Protein AF-A0A9P6NIK2-F1 (afdb_monomer)

Sequence (98 aa):
TVCDEEIELQIEAEEALEFSEPPERKSQHFAKVALPEILPVSLQLLTKQSEDADEDEWNASIAARTSLALLAQTVGDAIVTPVIPFVENSIKSTDWHA

InterPro domains:
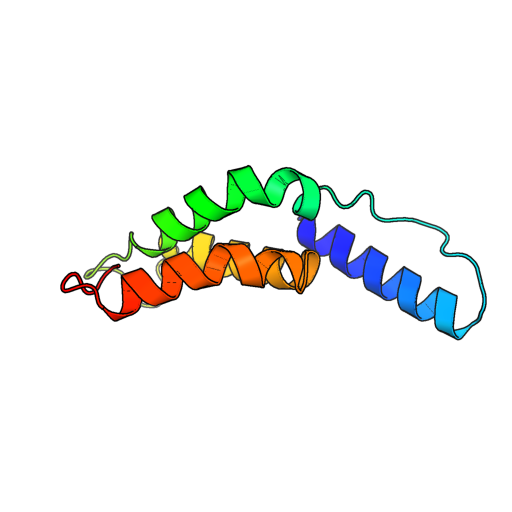  IPR011989 Armadillo-like helical [G3DSA:1.25.10.10] (1-98)
  IPR016024 Armadillo-type fold [SSF48371] (4-97)

Foldseek 3Di:
DLLVVLLVQVVQCVVCVVVVHHRPDHRPLPLLVCCVVVVVVLLVQLLVDDPPDDPPDDDSNNVSVVVVVSSCSNNPPSNVVVCVVVVVVQVPDPRVSD

Secondary structure (DSSP, 8-state):
-HHHHHHHHHHHHHHHHHTTPPPSS----HHHHHHHHHHHHHHHHHT---TT--TT---HHHHHHHHHHHHHHHHGGGGHHHHHHHHHHHTT-SSTT-

Structure (mmCIF, N/CA/C/O backbone):
data_AF-A0A9P6NIK2-F1
#
_entry.id   AF-A0A9P6NIK2-F1
#
loop_
_atom_site.group_PDB
_atom_site.id
_atom_site.type_symbol
_atom_site.label_atom_id
_atom_site.label_alt_id
_atom_site.label_comp_id
_atom_site.label_asym_id
_atom_site.label_entity_id
_atom_site.label_seq_id
_atom_site.pdbx_PDB_ins_code
_atom_site.Cartn_x
_atom_site.Cartn_y
_atom_site.Cartn_z
_atom_site.occupancy
_atom_site.B_iso_or_equiv
_atom_site.auth_seq_id
_atom_site.auth_comp_id
_atom_site.auth_asym_id
_atom_site.auth_atom_id
_atom_site.pdbx_PDB_model_num
ATOM 1 N N . THR A 1 1 ? 12.634 -7.417 0.968 1.00 80.12 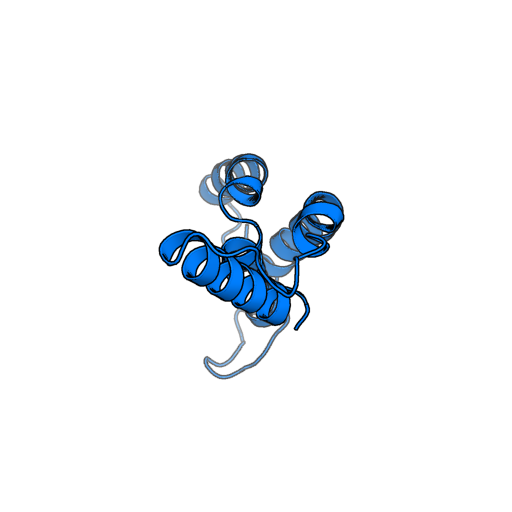1 THR A N 1
ATOM 2 C CA . THR A 1 1 ? 11.414 -8.247 0.798 1.00 80.12 1 THR A CA 1
ATOM 3 C C . THR A 1 1 ? 11.155 -8.431 -0.688 1.00 80.12 1 THR A C 1
ATOM 5 O O . THR A 1 1 ? 11.855 -7.807 -1.467 1.00 80.12 1 THR A O 1
ATOM 8 N N . VAL A 1 2 ? 10.198 -9.272 -1.113 1.00 90.00 2 VAL A N 1
ATOM 9 C CA . VAL A 1 2 ? 9.869 -9.398 -2.555 1.00 90.00 2 VAL A CA 1
ATOM 10 C C . VAL A 1 2 ? 9.463 -8.044 -3.144 1.00 90.00 2 VAL A C 1
ATOM 12 O O . VAL A 1 2 ? 9.888 -7.710 -4.238 1.00 90.00 2 VAL A O 1
ATOM 15 N N . CYS A 1 3 ? 8.705 -7.246 -2.388 1.00 91.56 3 CYS A N 1
ATOM 16 C CA . CYS A 1 3 ? 8.319 -5.894 -2.778 1.00 91.56 3 CYS A CA 1
ATOM 17 C C . CYS A 1 3 ? 9.532 -4.973 -2.982 1.00 91.56 3 CYS A C 1
ATOM 19 O O . CYS A 1 3 ? 9.612 -4.320 -4.012 1.00 91.56 3 CYS A O 1
ATOM 21 N N . ASP A 1 4 ? 10.497 -4.974 -2.055 1.00 93.44 4 ASP A N 1
ATOM 22 C CA . ASP A 1 4 ? 11.705 -4.137 -2.178 1.00 93.44 4 ASP A CA 1
ATOM 23 C C . ASP A 1 4 ? 12.520 -4.492 -3.436 1.00 93.44 4 ASP A C 1
ATOM 25 O O . ASP A 1 4 ? 12.885 -3.608 -4.201 1.00 93.44 4 ASP A O 1
ATOM 29 N N . GLU A 1 5 ? 12.718 -5.787 -3.704 1.00 93.81 5 GLU A N 1
ATOM 30 C CA . GLU A 1 5 ? 13.428 -6.255 -4.906 1.00 93.81 5 GLU A CA 1
ATOM 31 C C . GLU A 1 5 ? 12.690 -5.875 -6.197 1.00 93.81 5 GLU A C 1
ATOM 33 O O . GLU A 1 5 ? 13.303 -5.501 -7.193 1.00 93.81 5 GLU A O 1
ATOM 38 N N . GLU A 1 6 ? 11.358 -5.975 -6.211 1.00 93.75 6 GLU A N 1
ATOM 39 C CA . GLU A 1 6 ? 10.561 -5.608 -7.384 1.00 93.75 6 GLU A CA 1
ATOM 40 C C . GLU A 1 6 ? 10.535 -4.094 -7.622 1.00 93.75 6 GLU A C 1
ATOM 42 O O . GLU A 1 6 ? 10.497 -3.683 -8.782 1.00 93.75 6 GLU A O 1
ATOM 47 N N . ILE A 1 7 ? 10.605 -3.283 -6.561 1.00 93.56 7 ILE A N 1
ATOM 48 C CA . ILE A 1 7 ? 10.760 -1.825 -6.646 1.00 93.56 7 ILE A CA 1
ATOM 49 C C . ILE A 1 7 ? 12.134 -1.472 -7.226 1.00 93.56 7 ILE A C 1
ATOM 51 O O . ILE A 1 7 ? 12.205 -0.683 -8.165 1.00 93.56 7 ILE A O 1
ATOM 55 N N . GLU A 1 8 ? 13.216 -2.078 -6.731 1.00 94.06 8 GLU A N 1
ATOM 56 C CA . GLU A 1 8 ? 14.570 -1.863 -7.268 1.00 94.06 8 GLU A CA 1
ATOM 57 C C . GLU A 1 8 ? 14.653 -2.240 -8.753 1.00 94.06 8 GLU A C 1
ATOM 59 O O . GLU A 1 8 ? 15.120 -1.449 -9.568 1.00 94.06 8 GLU A O 1
ATOM 64 N N . LEU A 1 9 ? 14.099 -3.395 -9.137 1.00 93.69 9 LEU A N 1
ATOM 65 C CA . LEU A 1 9 ? 14.018 -3.823 -10.539 1.00 93.69 9 LEU A CA 1
ATOM 66 C C . LEU A 1 9 ? 13.215 -2.858 -11.417 1.00 93.69 9 LEU A C 1
ATOM 68 O O . LEU A 1 9 ? 13.478 -2.752 -12.615 1.00 93.69 9 LEU A O 1
ATOM 72 N N . GLN A 1 10 ? 12.205 -2.196 -10.854 1.00 91.12 10 GLN A N 1
ATOM 73 C CA . GLN A 1 10 ? 11.424 -1.207 -11.583 1.00 91.12 10 GLN A CA 1
ATOM 74 C C . GLN A 1 10 ? 12.234 0.070 -11.825 1.00 91.12 10 GLN A C 1
ATOM 76 O O . GLN A 1 10 ? 12.216 0.579 -12.943 1.00 91.12 10 GLN A O 1
ATOM 81 N N . ILE A 1 11 ? 13.002 0.521 -10.831 1.00 92.25 11 ILE A N 1
ATOM 82 C CA . ILE A 1 11 ? 13.923 1.658 -10.965 1.00 92.25 11 ILE A CA 1
ATOM 83 C C . ILE A 1 11 ? 15.008 1.343 -12.005 1.00 92.25 11 ILE A C 1
ATOM 85 O O . ILE A 1 11 ? 15.184 2.110 -12.947 1.00 92.25 11 ILE A O 1
ATOM 89 N N . GLU A 1 12 ? 15.660 0.178 -11.910 1.00 92.81 12 GLU A N 1
ATOM 90 C CA . GLU A 1 12 ? 16.659 -0.283 -12.893 1.00 92.81 12 GLU A CA 1
ATOM 91 C C . GLU A 1 12 ? 16.084 -0.293 -14.324 1.00 92.81 12 GLU A C 1
ATOM 93 O O . GLU A 1 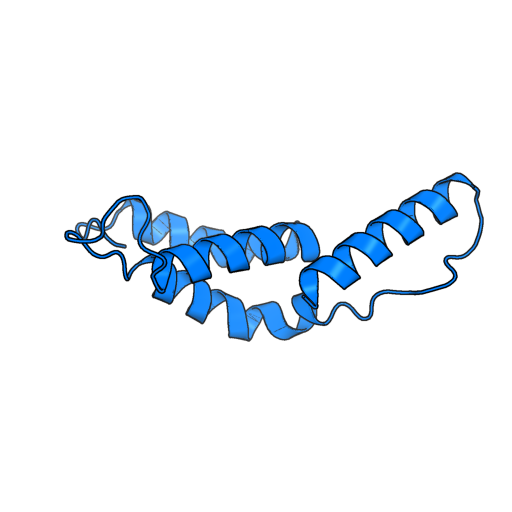12 ? 16.752 0.086 -15.289 1.00 92.81 12 GLU A O 1
ATOM 98 N N . ALA A 1 13 ? 14.829 -0.728 -14.482 1.00 91.31 13 ALA A N 1
ATOM 99 C CA . ALA A 1 13 ? 14.168 -0.769 -15.782 1.00 91.31 13 ALA A CA 1
ATOM 100 C C . ALA A 1 13 ? 13.830 0.624 -16.332 1.00 91.31 13 ALA A C 1
ATOM 102 O O . ALA A 1 13 ? 13.906 0.827 -17.546 1.00 91.31 13 ALA A O 1
ATOM 103 N N . GLU A 1 14 ? 13.457 1.567 -15.467 1.00 90.88 14 GLU A N 1
ATOM 104 C CA . GLU A 1 14 ? 13.218 2.967 -15.832 1.00 90.88 14 GLU A CA 1
ATOM 105 C C . GLU A 1 14 ? 14.521 3.661 -16.257 1.00 90.88 14 GLU A C 1
ATOM 107 O O . GLU A 1 14 ? 14.544 4.320 -17.298 1.00 90.88 14 GLU A O 1
ATOM 112 N N . GLU A 1 15 ? 15.620 3.436 -15.535 1.00 92.56 15 GLU A N 1
ATOM 113 C CA . GLU A 1 15 ? 16.950 3.948 -15.890 1.00 92.56 15 GLU A CA 1
ATOM 114 C C . GLU A 1 15 ? 17.434 3.383 -17.235 1.00 92.56 15 GLU A C 1
ATOM 116 O O . GLU A 1 15 ? 17.831 4.138 -18.123 1.00 92.56 15 GLU A O 1
ATOM 121 N N . ALA A 1 16 ? 17.340 2.065 -17.446 1.00 91.69 16 ALA A N 1
ATOM 122 C CA . ALA A 1 16 ? 17.718 1.446 -18.719 1.00 91.69 16 ALA A CA 1
ATOM 123 C C . ALA A 1 16 ? 16.910 2.021 -19.898 1.00 91.69 16 ALA A C 1
ATOM 125 O O . ALA A 1 16 ? 17.458 2.280 -20.974 1.00 91.69 16 ALA A O 1
ATOM 126 N N . LEU A 1 17 ? 15.616 2.289 -19.685 1.00 91.56 17 LEU A N 1
ATOM 127 C CA . LEU A 1 17 ? 14.753 2.912 -20.684 1.00 91.56 17 LEU A CA 1
ATOM 128 C C . LEU A 1 17 ? 15.205 4.340 -21.032 1.00 91.56 17 LEU A C 1
ATOM 130 O O . LEU A 1 17 ? 15.157 4.708 -22.209 1.00 91.56 17 LEU A O 1
ATOM 134 N N . GLU A 1 18 ? 15.677 5.121 -20.056 1.00 92.94 18 GLU A N 1
ATOM 135 C CA . GLU A 1 18 ? 16.224 6.469 -20.277 1.00 92.94 18 GLU A CA 1
ATOM 136 C C . GLU A 1 18 ? 17.450 6.440 -21.204 1.00 92.94 18 GLU A C 1
ATOM 138 O O . GLU A 1 18 ? 17.563 7.258 -22.122 1.00 92.94 18 GLU A O 1
ATOM 143 N N . PHE A 1 19 ? 18.319 5.440 -21.047 1.00 91.62 19 PHE A N 1
ATOM 144 C CA . PHE A 1 19 ? 19.485 5.232 -21.912 1.00 91.62 19 PHE A CA 1
ATOM 145 C C . PHE A 1 19 ? 19.173 4.478 -23.216 1.00 91.62 19 PHE A C 1
ATOM 147 O O . PHE A 1 19 ? 20.069 4.265 -24.033 1.00 91.62 19 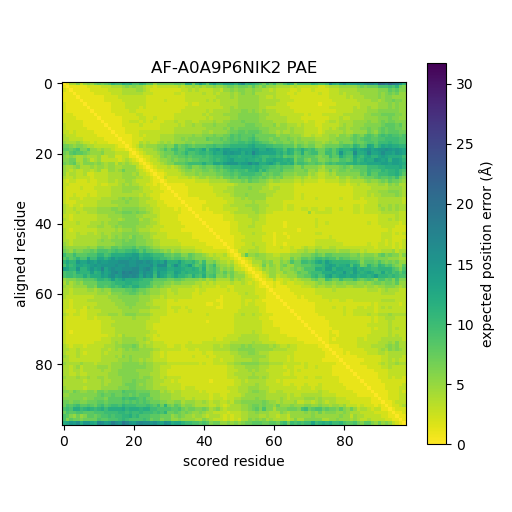PHE A O 1
ATOM 154 N N . SER A 1 20 ? 17.904 4.127 -23.471 1.00 91.50 20 SER A N 1
ATOM 155 C CA . SER A 1 20 ? 17.479 3.287 -24.606 1.00 91.50 20 SER A CA 1
ATOM 156 C C . SER A 1 20 ? 18.159 1.909 -24.643 1.00 91.50 20 SER A C 1
ATOM 158 O O . SER A 1 20 ? 18.328 1.315 -25.712 1.00 91.50 20 SER A O 1
ATOM 160 N N . GLU A 1 21 ? 18.527 1.387 -23.474 1.00 91.00 21 GLU A N 1
ATOM 161 C CA . GLU A 1 21 ? 19.125 0.070 -23.285 1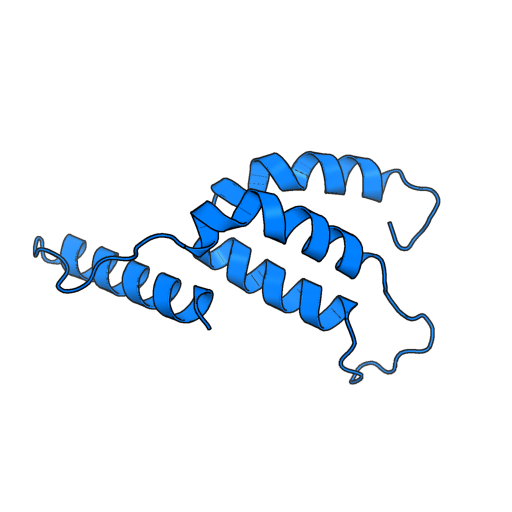.00 91.00 21 GLU A CA 1
ATOM 162 C C . GLU A 1 21 ? 18.084 -0.935 -22.758 1.00 91.00 21 GLU A C 1
ATOM 164 O O . GLU A 1 21 ? 17.102 -0.566 -22.107 1.00 91.00 21 GLU A O 1
ATOM 169 N N . PRO A 1 22 ? 18.230 -2.236 -23.063 1.00 86.50 22 PRO A N 1
ATOM 170 C CA . PRO A 1 22 ? 17.371 -3.253 -22.476 1.00 86.50 22 PRO A CA 1
ATOM 171 C C . PRO A 1 22 ? 17.745 -3.490 -21.000 1.00 86.50 22 PRO A C 1
ATOM 173 O O . PRO A 1 22 ? 18.930 -3.611 -20.697 1.00 86.50 22 PRO A O 1
ATOM 176 N N . PRO A 1 23 ? 16.768 -3.657 -20.090 1.00 87.19 23 PRO A N 1
ATOM 177 C CA . PRO A 1 23 ? 17.063 -3.963 -18.693 1.00 87.19 23 PRO A CA 1
ATOM 178 C C . PRO A 1 23 ? 17.701 -5.350 -18.554 1.00 87.19 23 PRO A C 1
ATOM 180 O O . PRO A 1 23 ? 17.215 -6.326 -19.141 1.00 87.19 23 PRO A O 1
ATOM 183 N N . GLU A 1 24 ? 18.764 -5.447 -17.752 1.00 84.19 24 GLU A N 1
ATOM 184 C CA . GLU A 1 24 ? 19.496 -6.701 -17.511 1.00 84.19 24 GLU A CA 1
ATOM 185 C C . GLU A 1 24 ? 18.658 -7.725 -16.736 1.00 84.19 24 GLU A C 1
ATOM 187 O O . GLU A 1 24 ? 18.741 -8.934 -16.974 1.00 84.19 24 GLU A O 1
ATOM 192 N N . ARG A 1 25 ? 17.812 -7.237 -15.824 1.00 87.38 25 ARG A N 1
ATOM 193 C CA . ARG A 1 25 ? 16.911 -8.040 -14.998 1.00 87.38 25 ARG A CA 1
ATOM 194 C C . ARG A 1 25 ? 15.483 -7.524 -15.143 1.00 87.38 25 ARG A C 1
ATOM 196 O O . ARG A 1 25 ? 15.251 -6.335 -15.317 1.00 87.38 25 ARG A O 1
ATOM 203 N N . LYS A 1 26 ? 14.506 -8.431 -15.093 1.00 86.12 26 LYS A N 1
ATOM 204 C CA . LYS A 1 26 ? 13.079 -8.093 -15.200 1.00 86.12 26 LYS A CA 1
ATOM 205 C C . LYS A 1 26 ? 12.313 -8.630 -14.005 1.00 86.12 26 LYS A C 1
ATOM 207 O O . LYS A 1 26 ? 12.473 -9.799 -13.644 1.00 86.12 26 LYS A O 1
ATOM 212 N N . SER A 1 27 ? 11.445 -7.788 -13.453 1.00 89.75 27 SER A N 1
ATOM 213 C CA . SER A 1 27 ? 10.479 -8.189 -12.434 1.00 89.75 27 SER A CA 1
ATOM 214 C C . SER A 1 27 ? 9.504 -9.233 -12.987 1.00 89.75 27 SER A C 1
ATOM 216 O O . SER A 1 27 ? 9.072 -9.157 -14.139 1.00 89.75 27 SER A O 1
ATOM 218 N N . GLN A 1 28 ? 9.169 -10.227 -12.163 1.00 91.56 28 GLN A N 1
ATOM 219 C CA . GLN A 1 28 ? 8.142 -11.231 -12.468 1.00 91.56 28 GLN A CA 1
ATOM 220 C C . GLN A 1 28 ? 6.759 -10.813 -11.941 1.00 91.56 28 GLN A C 1
ATOM 222 O O . GLN A 1 28 ? 5.775 -11.516 -12.171 1.00 91.56 28 GLN A O 1
ATOM 227 N N . HIS A 1 29 ? 6.677 -9.666 -11.257 1.00 91.50 29 HIS A N 1
ATOM 228 C CA . HIS A 1 29 ? 5.457 -9.096 -10.690 1.00 91.50 29 HIS A CA 1
ATOM 229 C C . HIS A 1 29 ? 4.704 -10.055 -9.753 1.00 91.50 29 HIS A C 1
ATOM 231 O O . HIS A 1 29 ? 3.470 -10.116 -9.762 1.00 91.50 29 HIS A O 1
ATOM 237 N N . PHE A 1 30 ? 5.433 -10.790 -8.915 1.00 93.31 30 PHE A N 1
ATOM 238 C CA . PHE A 1 30 ? 4.879 -11.690 -7.908 1.00 93.31 30 PHE A CA 1
ATOM 239 C C . PHE A 1 30 ? 3.916 -10.963 -6.972 1.00 93.31 30 PHE A C 1
ATOM 241 O O . PHE A 1 30 ? 2.832 -11.485 -6.699 1.00 93.31 30 PHE A O 1
ATOM 248 N N . ALA A 1 31 ? 4.257 -9.744 -6.537 1.00 92.81 31 ALA A N 1
ATOM 249 C CA . ALA A 1 31 ? 3.386 -8.948 -5.676 1.00 92.81 31 ALA A CA 1
ATOM 250 C C . ALA A 1 31 ? 2.039 -8.642 -6.349 1.00 92.81 31 ALA A C 1
ATOM 252 O O . ALA A 1 31 ? 0.987 -8.721 -5.717 1.00 92.81 31 ALA A O 1
ATOM 253 N N . LYS A 1 32 ? 2.052 -8.367 -7.659 1.00 92.75 32 LYS A N 1
ATOM 254 C CA . LYS A 1 32 ? 0.840 -8.096 -8.443 1.00 92.75 32 LYS A CA 1
ATOM 255 C C . LYS A 1 32 ? -0.019 -9.345 -8.629 1.00 92.75 32 LYS A C 1
ATOM 257 O O . LYS A 1 32 ? -1.241 -9.251 -8.572 1.00 92.75 32 LYS A O 1
ATOM 262 N N . VAL A 1 33 ? 0.605 -10.507 -8.833 1.00 94.62 33 VAL A N 1
ATOM 263 C CA . VAL A 1 33 ? -0.102 -11.792 -8.965 1.00 94.62 33 VAL A CA 1
ATOM 264 C C . VAL A 1 33 ? -0.762 -12.197 -7.647 1.00 94.62 33 VAL A C 1
ATOM 266 O O . VAL A 1 33 ? -1.900 -12.657 -7.649 1.00 94.62 33 VAL A O 1
ATOM 269 N N . ALA A 1 34 ? -0.075 -12.000 -6.521 1.00 93.62 34 ALA A N 1
ATOM 270 C CA . ALA A 1 34 ? -0.577 -12.368 -5.199 1.00 93.62 34 ALA A CA 1
ATOM 271 C C . ALA A 1 34 ? -1.546 -11.336 -4.587 1.00 93.62 34 ALA A C 1
ATOM 273 O O . ALA A 1 34 ? -2.189 -11.620 -3.575 1.00 93.62 34 ALA A O 1
ATOM 274 N N . LEU A 1 35 ? -1.675 -10.152 -5.198 1.00 93.31 35 LEU A N 1
ATOM 275 C CA . LEU A 1 35 ? -2.475 -9.034 -4.695 1.00 93.31 35 LEU A CA 1
ATOM 276 C C . LEU A 1 35 ? -3.915 -9.414 -4.285 1.00 93.31 35 LEU A C 1
ATOM 278 O O . LEU A 1 35 ? -4.312 -9.006 -3.193 1.00 93.31 35 LEU A O 1
ATOM 282 N N . PRO A 1 36 ? -4.694 -10.195 -5.067 1.00 93.75 36 PRO A N 1
ATOM 283 C CA . PRO A 1 36 ? -6.079 -10.520 -4.709 1.00 93.75 36 PRO A CA 1
ATOM 284 C C . PRO A 1 36 ? -6.217 -11.338 -3.419 1.00 93.75 36 PRO A C 1
ATOM 286 O O . PRO A 1 36 ? -7.236 -11.237 -2.745 1.00 93.75 36 PRO A O 1
ATOM 289 N N . GLU A 1 37 ? -5.195 -12.123 -3.073 1.00 93.50 37 GLU A N 1
ATOM 290 C CA . GLU A 1 37 ? -5.191 -12.998 -1.896 1.00 93.50 37 GLU A CA 1
ATOM 291 C C . GLU A 1 37 ? -4.630 -12.281 -0.662 1.00 93.50 37 GLU A C 1
ATOM 293 O O . GLU A 1 37 ? -5.137 -12.431 0.449 1.00 93.50 37 GLU A O 1
ATOM 298 N N . ILE A 1 38 ? -3.582 -11.472 -0.848 1.00 92.50 38 ILE A N 1
ATOM 299 C CA . ILE A 1 38 ? -2.891 -10.791 0.255 1.00 92.50 38 ILE A CA 1
ATOM 300 C C . ILE A 1 38 ? -3.679 -9.567 0.725 1.00 92.50 38 ILE A C 1
ATOM 302 O O . ILE A 1 38 ? -3.808 -9.336 1.929 1.00 92.50 38 ILE A O 1
ATOM 306 N N . LEU A 1 39 ? -4.225 -8.785 -0.211 1.00 94.12 39 LEU A N 1
ATOM 307 C CA . LEU A 1 39 ? -4.840 -7.496 0.095 1.00 94.12 39 LEU A CA 1
ATOM 308 C C . LEU A 1 39 ? -6.004 -7.596 1.099 1.00 94.12 39 LEU A C 1
ATOM 310 O O . LEU A 1 39 ? -5.983 -6.835 2.067 1.00 94.12 39 LEU A O 1
ATOM 314 N N . PRO A 1 40 ? -6.979 -8.521 0.964 1.00 94.44 40 PRO A N 1
ATOM 315 C CA . PRO A 1 40 ? -8.074 -8.630 1.930 1.00 94.44 40 PRO A CA 1
ATOM 316 C C . PRO A 1 40 ? -7.584 -8.938 3.350 1.00 94.44 40 PRO A C 1
ATOM 318 O O . PRO A 1 40 ? -8.106 -8.386 4.317 1.00 94.44 40 PRO A O 1
ATOM 321 N N . VAL A 1 41 ? -6.549 -9.775 3.479 1.00 94.44 41 VAL A N 1
ATOM 322 C CA . VAL A 1 41 ? -5.964 -10.141 4.776 1.00 94.44 41 VAL A CA 1
ATOM 323 C C . VAL A 1 41 ? -5.243 -8.947 5.396 1.00 94.44 41 VAL A C 1
ATOM 325 O O . VAL A 1 41 ? -5.438 -8.659 6.576 1.00 94.44 41 VAL A O 1
ATOM 328 N N . SER A 1 42 ? -4.452 -8.208 4.614 1.00 93.44 42 SER A N 1
ATOM 329 C CA . SER A 1 42 ? -3.786 -6.991 5.089 1.00 93.44 42 SER A CA 1
ATOM 330 C C . SER A 1 42 ? -4.790 -5.924 5.538 1.00 93.44 42 SER A C 1
ATOM 332 O O . SER A 1 42 ? -4.604 -5.331 6.599 1.00 93.44 42 SER A O 1
ATOM 334 N N . LEU A 1 43 ? -5.877 -5.718 4.787 1.00 94.19 43 LEU A N 1
ATOM 335 C CA . LEU A 1 43 ? -6.947 -4.782 5.154 1.00 94.19 43 LEU A CA 1
ATOM 336 C C . LEU A 1 43 ? -7.690 -5.223 6.422 1.00 94.19 43 LEU A C 1
ATOM 338 O O . LEU A 1 43 ? -7.985 -4.402 7.284 1.00 94.19 43 LEU A O 1
ATOM 342 N N . GLN A 1 44 ? -7.930 -6.523 6.599 1.00 93.81 44 GLN A N 1
ATOM 343 C CA . GLN A 1 44 ? -8.518 -7.045 7.833 1.00 93.81 44 GLN A CA 1
ATOM 344 C C . GLN A 1 44 ? -7.593 -6.858 9.044 1.00 93.81 44 GLN A C 1
ATOM 346 O O . GLN A 1 44 ? -8.066 -6.571 10.140 1.00 93.81 44 GLN A O 1
ATOM 351 N N . LEU A 1 45 ? -6.282 -7.039 8.884 1.00 94.12 45 LEU A N 1
ATOM 352 C CA . LEU A 1 45 ? -5.324 -6.849 9.976 1.00 94.12 45 LEU A CA 1
ATOM 353 C C . LEU A 1 45 ? -5.171 -5.374 10.368 1.00 94.12 45 LEU A C 1
ATOM 355 O O . LEU A 1 45 ? -4.887 -5.088 11.531 1.00 94.12 45 LEU A O 1
ATOM 359 N N . LEU A 1 46 ? -5.416 -4.440 9.444 1.00 93.50 46 LEU A N 1
ATOM 360 C CA . LEU A 1 46 ? -5.449 -3.009 9.751 1.00 93.50 46 LEU A CA 1
ATOM 361 C C . LEU A 1 46 ? -6.530 -2.642 10.773 1.00 93.50 46 LEU A C 1
ATOM 363 O O . LEU A 1 46 ? -6.316 -1.704 11.534 1.00 93.50 46 LEU A O 1
ATOM 367 N N . THR A 1 47 ? -7.635 -3.390 10.846 1.00 92.56 47 THR A N 1
ATOM 368 C CA . THR A 1 47 ? -8.715 -3.155 11.825 1.00 92.56 47 THR A CA 1
ATOM 369 C C . THR A 1 47 ? -8.448 -3.807 13.186 1.00 92.56 47 THR A C 1
ATOM 371 O O . THR A 1 47 ? -9.287 -3.776 14.081 1.00 92.56 47 THR A O 1
ATOM 374 N N . LYS A 1 48 ? -7.274 -4.424 13.380 1.00 91.94 48 LYS A N 1
ATOM 375 C CA . LYS A 1 48 ? -6.847 -5.044 14.649 1.00 91.94 48 LYS A CA 1
ATOM 376 C C . LYS A 1 48 ? -5.929 -4.125 15.446 1.00 91.94 48 LYS A C 1
ATOM 378 O O . LYS A 1 48 ? -4.870 -4.548 15.907 1.00 91.94 48 LYS A O 1
ATOM 383 N N . GLN A 1 49 ? -6.325 -2.861 15.558 1.00 89.44 49 GLN A N 1
ATOM 384 C CA . GLN A 1 49 ? -5.622 -1.885 16.388 1.00 89.44 49 GLN A CA 1
ATOM 385 C C . GLN A 1 49 ? -5.878 -2.215 17.866 1.00 89.44 49 GLN A C 1
ATOM 387 O O . GLN A 1 49 ? -6.968 -2.655 18.223 1.00 89.44 49 GLN A O 1
ATOM 392 N N . SER A 1 50 ? -4.873 -2.018 18.715 1.00 86.19 50 SER A N 1
ATOM 393 C CA . SER A 1 50 ? -4.998 -2.178 20.166 1.00 86.19 50 SER A CA 1
ATOM 394 C C . SER A 1 50 ? -5.156 -0.802 20.807 1.00 86.19 50 SER A C 1
ATOM 396 O O . SER A 1 50 ? -4.343 0.077 20.532 1.00 86.19 50 SER A O 1
ATOM 398 N N . GLU A 1 51 ? -6.180 -0.612 21.644 1.00 83.94 51 GLU A N 1
ATOM 399 C CA . GLU A 1 51 ? -6.384 0.631 22.415 1.00 83.94 51 GLU A CA 1
ATOM 400 C C . GLU A 1 51 ? -5.288 0.849 23.463 1.00 83.94 51 GLU A C 1
ATOM 402 O O . GLU A 1 51 ? -4.959 1.987 23.788 1.00 83.94 51 GLU A O 1
ATOM 407 N N . ASP A 1 52 ? -4.704 -0.247 23.946 1.00 87.56 52 ASP A N 1
ATOM 408 C CA . ASP A 1 52 ? -3.693 -0.254 25.001 1.00 87.56 52 ASP A CA 1
ATOM 409 C C . ASP A 1 52 ? -2.260 -0.322 24.451 1.00 87.56 52 ASP A C 1
ATOM 411 O O . ASP A 1 52 ? -1.321 -0.484 25.227 1.00 87.56 52 ASP A O 1
ATOM 415 N N . ALA A 1 53 ? -2.078 -0.271 23.124 1.00 84.69 53 ALA A N 1
ATOM 416 C CA . ALA A 1 53 ? -0.739 -0.330 22.548 1.00 84.69 53 ALA A CA 1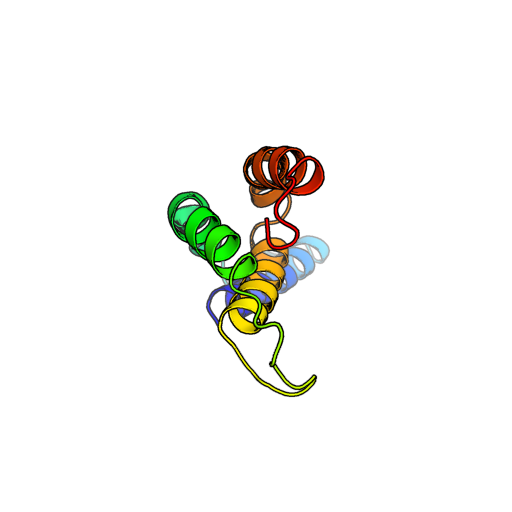
ATOM 417 C C . ALA A 1 53 ? 0.024 0.974 22.786 1.00 84.69 53 ALA A C 1
ATOM 419 O O . ALA A 1 53 ? -0.454 2.061 22.451 1.00 84.69 53 ALA A O 1
ATOM 420 N N . ASP A 1 54 ? 1.244 0.839 23.299 1.00 88.06 54 ASP A N 1
ATOM 421 C CA . ASP A 1 54 ? 2.190 1.948 23.382 1.00 88.06 54 ASP A CA 1
ATOM 422 C C . ASP A 1 54 ? 2.583 2.417 21.966 1.00 88.06 54 ASP A C 1
ATOM 424 O O . ASP A 1 54 ? 2.584 1.631 21.015 1.00 88.06 54 ASP A O 1
ATOM 428 N N . GLU A 1 55 ? 2.966 3.692 21.807 1.00 80.25 55 GLU A N 1
ATOM 429 C CA . GLU A 1 55 ? 3.339 4.266 20.494 1.00 80.25 55 GLU A CA 1
ATOM 430 C C . GLU A 1 55 ? 4.458 3.484 19.777 1.00 80.25 55 GLU A C 1
ATOM 432 O O . GLU A 1 55 ? 4.474 3.419 18.545 1.00 80.25 55 GLU A O 1
ATOM 437 N N . ASP A 1 56 ? 5.358 2.860 20.540 1.00 85.38 56 ASP A N 1
ATOM 438 C CA . ASP A 1 56 ? 6.493 2.085 20.028 1.00 85.38 56 ASP A CA 1
ATOM 439 C C . ASP A 1 56 ? 6.188 0.580 19.868 1.00 85.38 56 ASP A C 1
ATOM 441 O O . ASP A 1 56 ? 7.050 -0.194 19.433 1.00 85.38 56 ASP A O 1
ATOM 445 N N . GLU A 1 57 ? 4.984 0.120 20.224 1.00 91.06 57 GLU A N 1
AT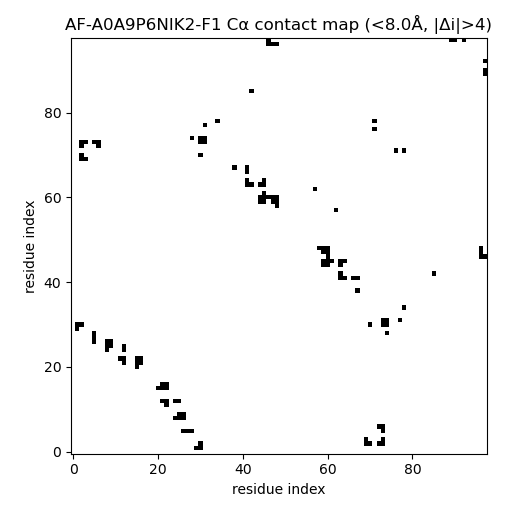OM 446 C CA . GLU A 1 57 ? 4.647 -1.303 20.200 1.00 91.06 57 GLU A CA 1
ATOM 447 C C . GLU A 1 57 ? 4.408 -1.810 18.773 1.00 91.06 57 GLU A C 1
ATOM 449 O O . GLU A 1 57 ? 3.427 -1.473 18.110 1.00 91.06 57 GLU A O 1
ATOM 454 N N . TRP A 1 58 ? 5.262 -2.725 18.311 1.00 89.88 58 TRP A N 1
ATOM 455 C CA . TRP A 1 58 ? 5.075 -3.394 17.026 1.00 89.88 58 TRP A CA 1
ATOM 456 C C . TRP A 1 58 ? 4.002 -4.489 17.100 1.00 89.88 58 TRP A C 1
ATOM 458 O O . TRP A 1 58 ? 4.263 -5.616 17.523 1.00 89.88 58 TRP A O 1
ATOM 468 N N . ASN A 1 59 ? 2.803 -4.179 16.613 1.00 91.12 59 ASN A N 1
ATOM 469 C CA . ASN A 1 59 ? 1.680 -5.115 16.556 1.00 91.12 59 ASN A CA 1
ATOM 470 C C . ASN A 1 59 ? 1.256 -5.458 15.112 1.00 91.12 59 ASN A C 1
ATOM 472 O O . ASN A 1 59 ? 1.788 -4.942 14.124 1.00 91.12 59 ASN A O 1
ATOM 476 N N . ALA A 1 60 ? 0.272 -6.353 14.982 1.00 91.62 60 ALA A N 1
ATOM 477 C CA . ALA A 1 60 ? -0.208 -6.837 13.687 1.00 91.62 60 ALA A CA 1
ATOM 478 C C . ALA A 1 60 ? -0.761 -5.720 12.781 1.00 91.62 60 ALA A C 1
ATOM 480 O O . ALA A 1 60 ? -0.556 -5.774 11.569 1.00 91.62 60 ALA A O 1
ATOM 481 N N . SER A 1 61 ? -1.411 -4.698 13.348 1.00 91.81 61 SER A N 1
ATOM 482 C CA . SER A 1 61 ? -1.942 -3.569 12.572 1.00 91.81 61 SER A CA 1
ATOM 483 C C . SER A 1 61 ? -0.825 -2.688 11.999 1.00 91.81 61 SER A C 1
ATOM 485 O O . SER A 1 61 ? -0.885 -2.291 10.834 1.00 91.81 61 SER A O 1
ATOM 487 N N . ILE A 1 62 ? 0.256 -2.467 12.760 1.00 91.56 62 ILE A N 1
ATOM 488 C CA . ILE A 1 62 ? 1.444 -1.734 12.294 1.00 91.56 62 ILE A CA 1
ATOM 489 C C . ILE A 1 62 ? 2.184 -2.525 11.214 1.00 91.56 62 ILE A C 1
ATOM 491 O O . ILE A 1 62 ? 2.584 -1.957 10.190 1.00 91.56 62 ILE A O 1
ATOM 495 N N . ALA A 1 63 ? 2.326 -3.838 11.403 1.00 92.69 63 ALA A N 1
ATOM 496 C CA . ALA A 1 63 ? 2.905 -4.720 10.397 1.00 92.69 63 ALA A CA 1
ATOM 497 C C . ALA A 1 63 ? 2.083 -4.706 9.098 1.00 92.69 63 ALA A C 1
ATOM 499 O O . ALA A 1 63 ? 2.649 -4.544 8.016 1.00 92.69 63 ALA A O 1
ATOM 500 N N . ALA A 1 64 ? 0.753 -4.793 9.197 1.00 93.88 64 ALA A N 1
ATOM 501 C CA . ALA A 1 64 ? -0.152 -4.723 8.053 1.00 93.88 64 ALA A CA 1
ATOM 502 C C . ALA A 1 64 ? -0.063 -3.376 7.325 1.00 93.88 64 ALA A C 1
ATOM 504 O O . ALA A 1 64 ? 0.064 -3.360 6.103 1.00 93.88 64 ALA A O 1
ATOM 505 N N . ARG A 1 65 ? -0.032 -2.256 8.060 1.00 91.81 65 ARG A N 1
ATOM 506 C CA . ARG A 1 65 ? 0.181 -0.908 7.504 1.00 91.81 65 ARG A CA 1
ATOM 507 C C . ARG A 1 65 ? 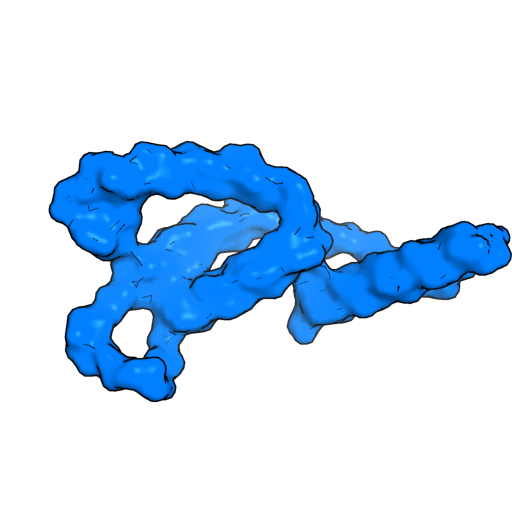1.478 -0.823 6.708 1.00 91.81 65 ARG A C 1
ATOM 509 O O . ARG A 1 65 ? 1.477 -0.351 5.575 1.00 91.81 65 ARG A O 1
ATOM 516 N N . THR A 1 66 ? 2.574 -1.294 7.294 1.00 93.12 66 THR A N 1
ATOM 517 C CA . THR A 1 66 ? 3.905 -1.236 6.674 1.00 93.12 66 THR A CA 1
ATOM 518 C C . THR A 1 66 ? 3.967 -2.125 5.432 1.00 93.12 66 THR A C 1
ATOM 520 O O . THR A 1 66 ? 4.423 -1.690 4.376 1.00 93.12 66 THR A O 1
ATOM 523 N N . SER A 1 67 ? 3.427 -3.343 5.520 1.00 93.50 67 SER A N 1
ATOM 524 C CA . SER A 1 67 ? 3.335 -4.265 4.386 1.00 93.50 67 SER A CA 1
ATOM 525 C C . SER A 1 67 ? 2.470 -3.706 3.256 1.00 93.50 67 SER A C 1
ATOM 527 O O . SER A 1 67 ? 2.827 -3.861 2.091 1.00 93.50 67 SER A O 1
ATOM 529 N N . LEU A 1 68 ? 1.348 -3.054 3.575 1.00 94.50 68 LEU A N 1
ATOM 530 C CA . LEU A 1 68 ? 0.457 -2.467 2.576 1.00 94.50 68 LEU A CA 1
ATOM 531 C C . LEU A 1 68 ? 1.114 -1.277 1.865 1.00 94.50 68 LEU A C 1
ATOM 533 O O . LEU A 1 68 ? 0.954 -1.133 0.656 1.00 94.50 68 LEU A O 1
ATOM 537 N N . ALA A 1 69 ? 1.891 -0.462 2.584 1.00 94.12 69 ALA A N 1
ATOM 538 C CA . ALA A 1 69 ? 2.639 0.650 2.000 1.00 94.12 69 ALA A CA 1
ATOM 539 C C . ALA A 1 69 ? 3.704 0.175 0.996 1.00 94.12 69 ALA A C 1
ATOM 541 O O . ALA A 1 69 ? 3.854 0.766 -0.074 1.00 94.12 69 ALA A O 1
ATOM 542 N N . LEU A 1 70 ? 4.424 -0.907 1.307 1.00 94.50 70 LEU A N 1
ATOM 543 C CA . LEU A 1 70 ? 5.377 -1.521 0.374 1.00 94.50 70 LEU A CA 1
ATOM 544 C C . LEU A 1 70 ? 4.661 -2.147 -0.827 1.00 94.50 70 LEU A C 1
ATOM 546 O O . LEU A 1 70 ? 5.076 -1.957 -1.970 1.00 94.50 70 LEU A O 1
ATOM 550 N N . LEU A 1 71 ? 3.541 -2.833 -0.584 1.00 93.94 71 LEU A N 1
ATOM 551 C CA . LEU A 1 71 ? 2.742 -3.436 -1.645 1.00 93.94 71 LEU A CA 1
ATOM 552 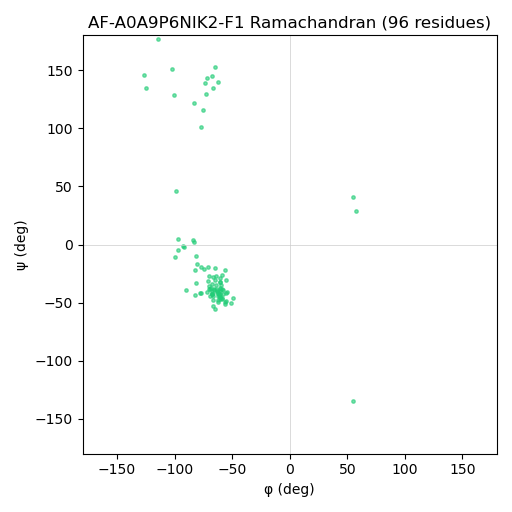C C . LEU A 1 71 ? 2.214 -2.375 -2.618 1.00 93.94 71 LEU A C 1
ATOM 554 O O . LEU A 1 71 ? 2.326 -2.562 -3.825 1.00 93.94 71 LEU A O 1
ATOM 558 N N . ALA A 1 72 ? 1.712 -1.247 -2.108 1.00 94.56 72 ALA A N 1
ATOM 559 C CA . ALA A 1 72 ? 1.230 -0.130 -2.918 1.00 94.56 72 ALA A CA 1
ATOM 560 C C . ALA A 1 72 ? 2.331 0.473 -3.804 1.00 94.56 72 ALA A C 1
ATOM 562 O O . ALA A 1 72 ? 2.091 0.714 -4.984 1.00 94.56 72 ALA A O 1
ATOM 563 N N . GLN A 1 73 ? 3.542 0.657 -3.265 1.00 94.06 73 GLN A N 1
ATOM 564 C CA . GLN A 1 73 ? 4.698 1.123 -4.042 1.00 94.06 73 GLN A CA 1
ATOM 565 C C . GLN A 1 73 ? 5.102 0.126 -5.136 1.00 94.06 73 GLN A C 1
ATOM 567 O O . GLN A 1 73 ? 5.489 0.537 -6.221 1.00 94.06 73 GLN A O 1
ATOM 572 N N . THR A 1 74 ? 4.958 -1.175 -4.873 1.00 93.69 74 THR A N 1
ATOM 573 C CA . THR A 1 74 ? 5.348 -2.232 -5.820 1.00 93.69 74 THR A CA 1
ATOM 574 C C . THR A 1 74 ? 4.339 -2.420 -6.954 1.00 93.69 74 THR A C 1
ATOM 576 O O . THR A 1 74 ? 4.716 -2.648 -8.098 1.00 93.69 74 THR A O 1
ATOM 579 N N . VAL A 1 75 ? 3.035 -2.393 -6.654 1.00 93.75 75 VAL A N 1
ATOM 580 C CA . VAL A 1 75 ? 1.987 -2.734 -7.640 1.00 93.75 75 VAL A CA 1
ATOM 581 C C . VAL A 1 75 ? 1.321 -1.512 -8.279 1.00 93.75 75 VAL A C 1
ATOM 583 O O . VAL A 1 75 ? 0.572 -1.673 -9.248 1.00 93.75 75 VAL A O 1
ATOM 586 N N . GLY A 1 76 ? 1.572 -0.312 -7.745 1.00 92.69 76 GLY A N 1
ATOM 587 C CA . GLY A 1 76 ? 1.021 0.950 -8.233 1.00 92.69 76 GLY A CA 1
ATOM 588 C C . GLY A 1 76 ? -0.508 0.938 -8.299 1.00 92.69 76 GLY A C 1
ATOM 589 O O . GLY A 1 76 ? -1.185 0.444 -7.397 1.00 92.69 76 GLY A O 1
ATOM 590 N N . ASP A 1 77 ? -1.063 1.426 -9.409 1.00 93.62 77 ASP A N 1
ATOM 591 C CA . ASP A 1 77 ? -2.510 1.603 -9.618 1.00 93.62 77 ASP A CA 1
ATOM 592 C C . ASP A 1 77 ? -3.351 0.329 -9.430 1.00 93.62 77 ASP A C 1
ATOM 594 O O . ASP A 1 77 ? -4.549 0.408 -9.145 1.00 93.62 77 ASP A O 1
ATOM 598 N N . ALA A 1 78 ? -2.742 -0.857 -9.553 1.00 92.75 78 ALA A N 1
ATOM 599 C CA . ALA A 1 78 ? -3.441 -2.131 -9.396 1.00 92.75 78 ALA A CA 1
ATOM 600 C C . ALA A 1 78 ? -4.094 -2.290 -8.010 1.00 92.75 78 ALA A C 1
ATOM 602 O O . ALA A 1 78 ? -5.092 -3.002 -7.890 1.00 92.75 78 ALA A O 1
ATOM 603 N N . ILE A 1 79 ? -3.571 -1.616 -6.978 1.00 94.62 79 ILE A N 1
ATOM 604 C CA . ILE A 1 79 ? -4.117 -1.666 -5.615 1.00 94.62 79 ILE A CA 1
ATOM 605 C C . ILE A 1 79 ? -5.308 -0.726 -5.398 1.00 94.62 79 ILE A C 1
ATOM 607 O O . ILE A 1 79 ? -6.112 -0.957 -4.499 1.00 94.62 79 ILE A O 1
ATOM 611 N N . VAL A 1 80 ? -5.464 0.319 -6.217 1.00 93.94 80 VAL A N 1
ATOM 612 C CA . VAL A 1 80 ? -6.435 1.398 -5.967 1.00 93.94 80 VAL A CA 1
ATOM 613 C C . VAL A 1 80 ? -7.871 0.887 -6.063 1.00 93.94 80 VAL A C 1
ATOM 615 O O . VAL A 1 80 ? -8.655 1.036 -5.128 1.00 93.94 80 VAL A O 1
ATOM 618 N N . THR A 1 81 ? -8.204 0.232 -7.177 1.00 94.56 81 THR A N 1
ATOM 619 C CA . THR A 1 81 ? -9.557 -0.290 -7.433 1.00 94.56 81 THR A CA 1
ATOM 620 C C . THR A 1 81 ? -10.058 -1.229 -6.326 1.00 94.56 81 THR A C 1
ATOM 622 O O . THR A 1 81 ? -11.180 -1.028 -5.863 1.00 94.56 81 THR A O 1
ATOM 625 N N . PRO A 1 82 ? -9.283 -2.232 -5.862 1.00 93.56 82 PRO A N 1
ATOM 626 C CA . PRO A 1 82 ? -9.750 -3.126 -4.803 1.00 93.56 82 PRO A CA 1
ATOM 627 C C . PRO A 1 82 ? -9.758 -2.501 -3.396 1.00 93.56 82 PRO A C 1
ATOM 629 O O . PRO A 1 82 ? -10.500 -2.983 -2.544 1.00 93.56 82 PRO A O 1
ATOM 632 N N . VAL A 1 83 ? -8.987 -1.436 -3.134 1.00 94.62 83 VAL A N 1
ATOM 633 C CA . VAL A 1 83 ? -8.979 -0.749 -1.824 1.00 94.62 83 VAL A CA 1
ATOM 634 C C . VAL A 1 83 ? -10.143 0.229 -1.662 1.00 94.62 83 VAL A C 1
ATOM 636 O O . VAL A 1 83 ? -10.655 0.373 -0.553 1.00 94.62 83 VAL A O 1
ATOM 639 N N . ILE A 1 84 ? -10.599 0.883 -2.736 1.00 94.75 84 ILE A N 1
ATOM 640 C CA . ILE A 1 84 ? -11.685 1.881 -2.667 1.00 94.75 84 ILE A CA 1
ATOM 641 C C . ILE A 1 84 ? -12.933 1.354 -1.928 1.00 94.75 84 ILE A C 1
ATOM 643 O O . ILE A 1 84 ? -13.367 2.022 -0.987 1.00 94.75 84 ILE A O 1
ATOM 647 N N . PRO A 1 85 ? -13.483 0.164 -2.254 1.00 93.94 85 PRO A N 1
ATOM 648 C CA . PRO A 1 85 ? -14.665 -0.351 -1.566 1.00 93.94 85 PRO A CA 1
ATOM 649 C C . PRO A 1 85 ? -14.451 -0.567 -0.067 1.00 93.94 85 PRO A C 1
ATOM 651 O O . PRO A 1 85 ? -15.390 -0.419 0.710 1.00 93.94 85 PRO A O 1
ATOM 654 N N . PHE A 1 86 ? -13.235 -0.924 0.353 1.00 94.00 86 PHE A N 1
ATOM 655 C CA . PHE A 1 86 ? -12.911 -1.047 1.772 1.00 94.00 86 PHE A CA 1
ATOM 656 C C . PHE A 1 86 ? -13.017 0.322 2.447 1.00 94.00 86 PHE A C 1
ATOM 658 O O . PHE A 1 86 ? -13.840 0.492 3.338 1.00 94.00 86 PHE A O 1
ATOM 665 N N . VAL A 1 87 ? -12.301 1.327 1.933 1.00 94.12 87 VAL A N 1
ATOM 666 C CA . VAL A 1 87 ? -12.281 2.686 2.503 1.00 94.12 87 VAL A CA 1
ATOM 667 C C . VAL A 1 87 ? -13.680 3.308 2.568 1.00 94.12 87 VAL A C 1
ATOM 669 O O . VAL A 1 87 ? -14.043 3.908 3.579 1.00 94.12 87 VAL A O 1
ATOM 672 N N . GLU A 1 88 ? -14.490 3.157 1.519 1.00 95.00 88 GLU A N 1
ATOM 673 C CA . GLU A 1 88 ? -15.852 3.703 1.475 1.00 95.00 88 GLU A CA 1
ATOM 674 C C . GLU A 1 88 ? -16.803 3.081 2.505 1.00 95.00 88 GLU A C 1
ATOM 676 O O . GLU A 1 88 ? -17.746 3.752 2.944 1.00 95.00 88 GLU A O 1
ATOM 681 N N . ASN A 1 89 ? -16.585 1.812 2.859 1.00 93.12 89 ASN A N 1
ATOM 682 C CA . ASN A 1 89 ? -17.367 1.104 3.869 1.00 93.12 89 ASN A CA 1
ATOM 683 C C . ASN A 1 89 ? -16.861 1.426 5.281 1.00 93.12 89 ASN A C 1
ATOM 685 O O . ASN A 1 89 ? -17.669 1.729 6.158 1.00 93.12 89 ASN A O 1
ATOM 689 N N . SER A 1 90 ? -15.542 1.433 5.465 1.00 91.81 90 SER A N 1
ATOM 690 C CA . SER A 1 90 ? -14.836 1.777 6.701 1.00 91.81 90 SER A CA 1
ATOM 691 C C . SER A 1 90 ? -15.192 3.173 7.211 1.00 91.81 90 SER A C 1
ATOM 693 O O . SER A 1 90 ? -15.685 3.330 8.321 1.00 91.81 90 SER A O 1
ATOM 695 N N . ILE A 1 91 ? -15.104 4.202 6.358 1.00 91.81 91 ILE A N 1
ATOM 696 C CA . ILE A 1 91 ? -15.351 5.598 6.770 1.00 91.81 91 ILE A CA 1
ATOM 697 C C . ILE A 1 91 ? -16.797 5.875 7.218 1.00 91.81 91 ILE A C 1
ATOM 699 O O . ILE A 1 91 ? -17.068 6.869 7.890 1.00 91.81 91 ILE A O 1
ATOM 703 N N . LYS A 1 92 ? -17.746 5.022 6.821 1.00 93.38 92 LYS A N 1
ATOM 704 C CA . LYS A 1 92 ? -19.163 5.115 7.213 1.00 93.38 92 LYS A CA 1
ATOM 705 C C . LYS A 1 92 ? -19.497 4.207 8.395 1.00 93.38 92 LYS A C 1
ATOM 707 O O . LYS A 1 92 ? -20.645 4.208 8.843 1.00 93.38 92 LYS A O 1
ATOM 712 N N . SER A 1 93 ? -18.541 3.405 8.851 1.00 92.75 93 SER A N 1
ATOM 713 C CA . SER A 1 93 ? -18.737 2.462 9.936 1.00 92.75 93 SER A CA 1
ATOM 714 C C . SER A 1 93 ? -18.964 3.190 11.256 1.00 92.75 93 SER A C 1
ATOM 716 O O . SER A 1 93 ? -18.392 4.243 11.529 1.00 92.75 93 SER A O 1
ATOM 718 N N . THR A 1 94 ? -19.817 2.611 12.097 1.00 92.56 94 THR A N 1
ATOM 719 C CA . THR A 1 94 ? -19.964 3.029 13.497 1.00 92.56 94 THR A CA 1
ATOM 720 C C . THR A 1 94 ? -18.867 2.451 14.389 1.00 92.56 94 THR A C 1
ATOM 722 O O . THR A 1 94 ? -18.705 2.903 15.518 1.00 92.56 94 THR A O 1
ATOM 725 N N . ASP A 1 95 ? -18.166 1.421 13.909 1.00 90.56 95 ASP A N 1
ATOM 726 C CA . ASP A 1 95 ? -16.973 0.870 14.546 1.00 90.56 95 ASP A CA 1
ATOM 727 C C . ASP A 1 95 ? -15.762 1.711 14.137 1.00 90.56 95 ASP A C 1
ATOM 729 O O . ASP A 1 95 ? -15.481 1.842 12.948 1.00 90.56 95 ASP A O 1
ATOM 733 N N . TRP A 1 96 ? -15.065 2.281 15.119 1.00 88.06 96 TRP A N 1
ATOM 734 C CA . TRP A 1 96 ? -13.929 3.170 14.885 1.00 88.06 96 TRP A CA 1
ATOM 735 C C . TRP A 1 96 ? -12.688 2.428 14.368 1.00 88.06 96 TRP A C 1
ATOM 737 O O . TRP A 1 96 ? -11.814 3.055 13.773 1.00 88.06 96 TRP A O 1
ATOM 747 N N . HIS A 1 97 ? -12.622 1.107 14.567 1.00 86.69 97 HIS A N 1
ATOM 748 C CA . HIS A 1 97 ? -11.548 0.269 14.040 1.00 86.69 97 HIS A CA 1
ATOM 749 C C . HIS A 1 97 ? -11.682 -0.039 12.547 1.00 86.69 97 HIS A C 1
ATOM 751 O O . HIS A 1 97 ? -10.708 -0.493 11.939 1.00 86.69 97 HIS A O 1
ATOM 757 N N . ALA A 1 98 ? -12.886 0.116 11.991 1.00 75.88 98 ALA A N 1
ATOM 758 C CA . ALA A 1 98 ? -13.252 -0.382 10.673 1.00 75.88 98 ALA A CA 1
ATOM 759 C C . ALA A 1 98 ? -12.786 0.529 9.543 1.00 75.88 98 ALA A C 1
ATOM 761 O O . ALA A 1 98 ? -12.995 1.759 9.600 1.00 75.88 98 ALA A O 1
#

Nearest PDB structures (foldseek):
  2qna-assembly1_A  TM=9.619E-01  e=1.533E-06  Homo sapiens
  1qgk-assembly1_A  TM=9.478E-01  e=4.593E-06  Homo sapiens
  1qgr-assembly1_A  TM=9.339E-01  e=4.853E-06  Homo sapiens
  1ukl-assembly1_A  TM=9.054E-01  e=4.348E-06  Mus musculus
  1gcj-assembly1_B  TM=9.580E-01  e=9.904E-06  Mus musculus

Solvent-accessible surface area (backbone atoms only — not comparable to full-atom values): 5686 Å² total; per-residue (Å²): 102,74,43,56,55,43,40,51,33,48,52,52,37,53,54,24,51,75,72,73,42,81,52,93,60,76,66,85,51,60,69,57,71,46,37,83,68,50,48,62,54,37,57,56,32,47,42,54,67,63,93,84,58,56,97,85,60,89,45,66,21,56,51,24,51,54,51,48,55,44,46,42,69,50,45,43,75,73,50,52,72,74,44,50,65,52,54,67,50,23,78,69,43,91,50,88,56,72

Organism: NCBI:txid708437

pLDDT: mean 91.59, std 3.47, range [75.88, 95.0]

Mean predicted aligned error: 4.47 Å

Radius of gyration: 16.71 Å; Cα contacts (8 Å, |Δi|>4): 69; chains: 1; bounding box: 40×20×50 Å